Protein AF-A0A7H4MYK7-F1 (afdb_monomer_lite)

Radius of gyration: 10.43 Å; chains: 1; bounding box: 24×10×27 Å

Sequence (32 aa):
MNTKARKVMIIGAGNVGASAAYALLNQNICES

InterPro domains:
  IPR036291 NAD(P)-binding domain superfamily [SSF51735] (3-31)

Organism: NCBI:txid1134687

Structure (mmCIF, N/CA/C/O backbone):
data_AF-A0A7H4MYK7-F1
#
_entry.id   AF-A0A7H4MYK7-F1
#
loop_
_atom_site.group_PDB
_atom_site.id
_atom_site.type_symbol
_atom_site.label_atom_id
_atom_site.label_alt_id
_atom_site.label_comp_id
_atom_site.label_asym_id
_atom_site.label_entity_id
_atom_site.label_seq_id
_atom_site.pdbx_PDB_ins_code
_atom_site.Cartn_x
_atom_site.Cartn_y
_atom_site.Cartn_z
_atom_site.occupancy
_atom_site.B_iso_or_equiv
_atom_site.auth_seq_id
_atom_site.auth_comp_id
_atom_site.auth_asym_id
_atom_site.auth_atom_id
_atom_site.pdbx_PDB_model_num
ATOM 1 N N . MET A 1 1 ? -14.086 3.152 21.954 1.00 49.34 1 MET A N 1
ATOM 2 C CA . MET A 1 1 ? -13.422 3.734 20.767 1.00 49.34 1 MET A CA 1
ATOM 3 C C . MET A 1 1 ? -14.416 3.651 19.618 1.00 49.34 1 MET A C 1
ATOM 5 O O . MET A 1 1 ? -14.903 2.565 19.355 1.00 49.34 1 MET A O 1
ATOM 9 N N . ASN A 1 2 ? -14.836 4.779 19.040 1.00 56.09 2 ASN A N 1
ATOM 10 C CA . ASN A 1 2 ? -15.824 4.809 17.953 1.00 56.09 2 ASN A CA 1
ATOM 11 C C . ASN A 1 2 ? -15.102 4.469 16.633 1.00 56.09 2 ASN A C 1
ATOM 13 O O . ASN A 1 2 ? -14.534 5.348 15.984 1.00 56.09 2 ASN A O 1
ATOM 17 N N . THR A 1 3 ? -14.996 3.181 16.305 1.00 61.12 3 THR A N 1
ATOM 18 C CA . THR A 1 3 ? -14.290 2.675 15.118 1.00 61.12 3 THR A CA 1
ATOM 19 C C . THR A 1 3 ? -15.226 2.664 13.913 1.00 61.12 3 THR A C 1
ATOM 21 O O . THR A 1 3 ? -15.782 1.645 13.525 1.00 61.12 3 THR A O 1
ATOM 24 N N . LYS A 1 4 ? -15.431 3.837 13.308 1.00 67.06 4 LYS A N 1
ATOM 25 C CA . LYS A 1 4 ? -16.044 3.919 11.977 1.00 67.06 4 LYS A CA 1
ATOM 26 C C . LYS A 1 4 ? -15.057 3.357 10.943 1.00 67.06 4 LYS A C 1
ATOM 28 O O . LYS A 1 4 ? -13.903 3.787 10.940 1.00 67.06 4 LYS A O 1
ATOM 33 N N . ALA A 1 5 ? -15.539 2.475 10.066 1.00 69.00 5 ALA A N 1
ATOM 34 C CA . ALA A 1 5 ? -14.860 1.999 8.857 1.00 69.00 5 ALA A CA 1
ATOM 35 C C . ALA A 1 5 ? -14.070 3.114 8.153 1.00 69.00 5 ALA A C 1
ATOM 37 O O . ALA A 1 5 ? -14.657 4.126 7.745 1.00 69.00 5 ALA A O 1
ATOM 38 N N . ARG A 1 6 ? -12.748 2.948 8.010 1.00 75.69 6 ARG A N 1
ATOM 39 C CA . ARG A 1 6 ? -11.869 3.897 7.305 1.00 75.69 6 ARG A CA 1
ATOM 40 C C . ARG A 1 6 ? -11.449 3.306 5.963 1.00 75.69 6 ARG A C 1
ATOM 42 O O . ARG A 1 6 ? -10.619 2.410 5.901 1.00 75.69 6 ARG A O 1
ATOM 49 N N . LYS A 1 7 ? -11.992 3.852 4.870 1.00 81.88 7 LYS A N 1
ATOM 50 C CA . LYS A 1 7 ? -11.568 3.494 3.508 1.00 81.88 7 LYS A CA 1
ATOM 51 C C . LYS A 1 7 ? -10.234 4.168 3.193 1.00 81.88 7 LYS A C 1
ATOM 53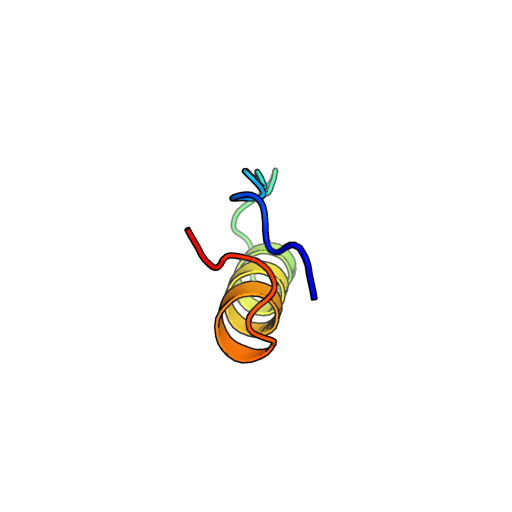 O O . LYS A 1 7 ? -10.161 5.395 3.180 1.00 81.88 7 LYS A O 1
ATOM 58 N N . VAL A 1 8 ? -9.205 3.372 2.916 1.00 82.19 8 VAL A N 1
ATOM 59 C CA . VAL A 1 8 ? -7.863 3.847 2.547 1.00 82.19 8 VAL A CA 1
ATOM 60 C C . VAL A 1 8 ? -7.523 3.343 1.146 1.00 82.19 8 VAL A C 1
ATOM 62 O O . VAL A 1 8 ? -7.792 2.190 0.820 1.00 82.19 8 VAL A O 1
ATOM 65 N N . MET A 1 9 ? -6.943 4.206 0.311 1.00 85.81 9 MET A N 1
ATOM 66 C CA . MET A 1 9 ? -6.473 3.868 -1.034 1.00 85.81 9 MET A CA 1
ATOM 67 C C . MET A 1 9 ? -4.968 4.116 -1.115 1.00 85.81 9 MET A C 1
ATOM 69 O O . MET A 1 9 ? -4.492 5.169 -0.695 1.00 85.81 9 MET A O 1
ATOM 73 N N . ILE A 1 10 ? -4.230 3.161 -1.676 1.00 88.56 10 ILE A N 1
ATOM 74 C CA . ILE A 1 10 ? -2.794 3.292 -1.941 1.00 88.56 10 ILE A CA 1
ATOM 75 C C . ILE A 1 10 ? -2.595 3.517 -3.438 1.00 88.56 10 ILE A C 1
ATOM 77 O O . ILE A 1 10 ? -3.115 2.761 -4.257 1.00 88.56 10 ILE A O 1
ATOM 81 N N . ILE A 1 11 ? -1.836 4.557 -3.790 1.00 90.38 11 ILE A N 1
ATOM 82 C CA . ILE A 1 11 ? -1.481 4.879 -5.175 1.00 90.38 11 ILE A CA 1
ATOM 83 C C . ILE A 1 11 ? -0.046 4.416 -5.431 1.00 90.38 11 ILE A C 1
ATOM 85 O O . ILE A 1 11 ? 0.894 4.940 -4.838 1.00 90.38 11 ILE A O 1
ATOM 89 N N . GLY A 1 12 ? 0.106 3.432 -6.321 1.00 88.50 12 GLY A N 1
ATOM 90 C CA . GLY A 1 12 ? 1.380 2.774 -6.619 1.00 88.50 12 GLY A CA 1
ATOM 91 C C . GLY A 1 12 ? 1.579 1.491 -5.805 1.00 88.50 12 GLY A C 1
ATOM 92 O O . GLY A 1 12 ? 1.626 1.519 -4.581 1.00 88.50 12 GLY A O 1
ATOM 93 N N . ALA A 1 13 ? 1.719 0.358 -6.498 1.00 87.50 13 ALA A N 1
ATOM 94 C CA . ALA A 1 13 ? 1.787 -0.986 -5.907 1.00 87.50 13 ALA A CA 1
ATOM 95 C C . ALA A 1 13 ? 3.210 -1.583 -5.874 1.00 87.50 13 ALA A C 1
ATOM 97 O O . ALA A 1 13 ? 3.379 -2.798 -5.830 1.00 87.50 13 ALA A O 1
ATOM 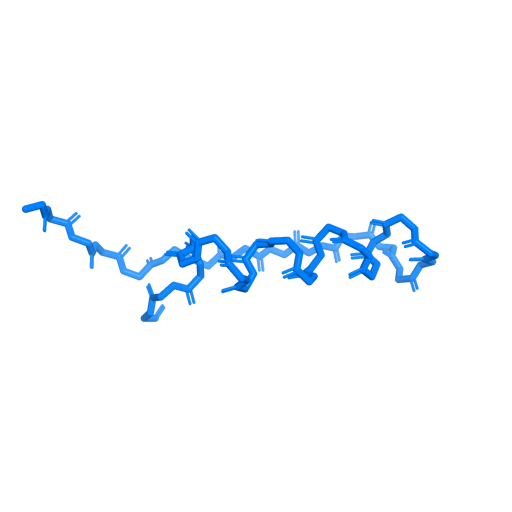98 N N . GLY A 1 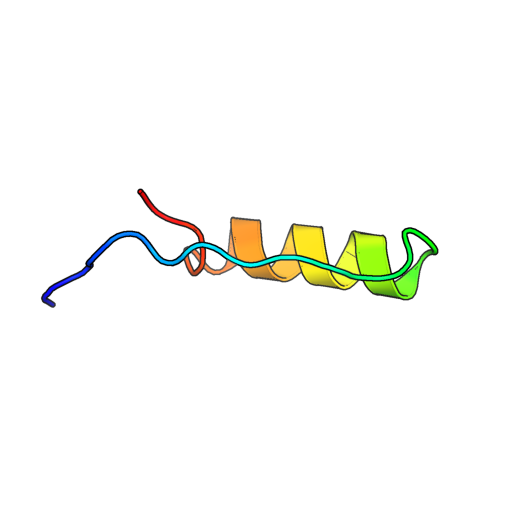14 ? 4.247 -0.739 -5.922 1.00 92.31 14 GLY A N 1
ATOM 99 C CA . GLY A 1 14 ? 5.630 -1.187 -5.717 1.00 92.31 14 GLY A CA 1
ATOM 100 C C . GLY A 1 14 ? 5.887 -1.622 -4.269 1.00 92.31 14 GLY A C 1
ATOM 101 O O . GLY A 1 14 ? 4.999 -1.535 -3.421 1.00 92.31 14 GLY A O 1
ATOM 102 N N . ASN A 1 15 ? 7.125 -2.014 -3.950 1.00 93.62 15 ASN A N 1
ATOM 103 C CA . ASN A 1 15 ? 7.501 -2.523 -2.617 1.00 93.62 15 ASN A CA 1
ATOM 104 C C . ASN A 1 15 ? 7.050 -1.617 -1.456 1.00 93.62 15 ASN A C 1
ATOM 106 O O . ASN A 1 15 ? 6.637 -2.115 -0.413 1.00 93.62 15 ASN A O 1
ATOM 110 N N . VAL A 1 16 ? 7.087 -0.294 -1.652 1.00 92.69 16 VAL A N 1
ATOM 111 C CA . VAL A 1 16 ? 6.649 0.703 -0.660 1.00 92.69 16 VAL A CA 1
ATOM 112 C C . VAL A 1 16 ? 5.126 0.719 -0.492 1.00 92.69 16 VAL A C 1
ATOM 114 O O . VAL A 1 16 ? 4.625 0.805 0.624 1.00 92.69 16 VAL A O 1
ATOM 117 N N . GLY A 1 17 ? 4.372 0.608 -1.587 1.00 91.06 17 GLY A N 1
ATOM 118 C CA . GLY A 1 17 ? 2.910 0.547 -1.533 1.00 91.06 17 GLY A CA 1
ATOM 119 C C . GLY A 1 17 ? 2.415 -0.755 -0.908 1.00 91.06 17 GLY A C 1
ATOM 120 O O . GLY A 1 17 ? 1.500 -0.744 -0.088 1.00 91.06 17 GLY A O 1
ATOM 121 N N . ALA A 1 18 ? 3.069 -1.873 -1.230 1.00 91.06 18 ALA A N 1
ATOM 122 C CA . ALA A 1 18 ? 2.765 -3.173 -0.643 1.00 91.06 18 ALA A CA 1
ATOM 123 C C . ALA A 1 18 ? 3.072 -3.217 0.865 1.00 91.06 18 ALA A C 1
ATOM 125 O O . ALA A 1 18 ? 2.249 -3.703 1.642 1.00 91.06 18 ALA A O 1
ATOM 126 N N . SER A 1 19 ? 4.211 -2.667 1.305 1.00 90.06 19 SER A N 1
ATOM 127 C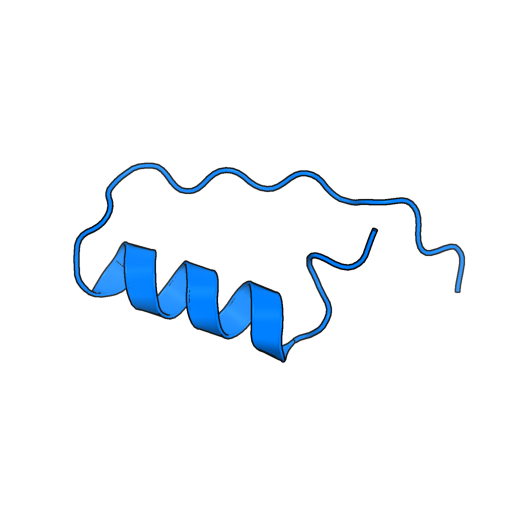 CA . SER A 1 19 ? 4.551 -2.612 2.733 1.00 90.06 19 SER A CA 1
ATOM 128 C C . SER A 1 19 ? 3.636 -1.665 3.515 1.00 90.06 19 SER A C 1
ATOM 130 O O . SER A 1 19 ? 3.253 -1.986 4.640 1.00 90.06 19 SER A O 1
ATOM 132 N N . ALA A 1 20 ? 3.208 -0.552 2.908 1.00 89.38 20 ALA A N 1
ATOM 133 C CA . ALA A 1 20 ? 2.209 0.340 3.490 1.00 89.38 20 ALA A CA 1
ATOM 134 C C . ALA A 1 20 ? 0.847 -0.356 3.652 1.00 89.38 20 ALA A C 1
ATOM 136 O O . ALA A 1 20 ? 0.245 -0.268 4.721 1.00 89.38 20 ALA A O 1
ATOM 137 N N . ALA A 1 21 ? 0.386 -1.102 2.640 1.00 88.19 21 ALA A N 1
ATOM 138 C CA . ALA A 1 21 ? -0.850 -1.887 2.723 1.00 88.19 21 ALA A CA 1
ATOM 139 C C . ALA A 1 21 ? -0.779 -2.917 3.854 1.00 88.19 21 ALA A C 1
ATOM 141 O O . ALA A 1 21 ? -1.688 -3.010 4.678 1.00 88.19 21 ALA A O 1
ATOM 142 N N . TYR A 1 22 ? 0.334 -3.648 3.922 1.00 88.56 22 TYR A N 1
ATOM 143 C CA . TYR A 1 22 ? 0.568 -4.656 4.946 1.00 88.56 22 TYR A CA 1
ATOM 144 C C . TYR A 1 22 ? 0.570 -4.055 6.358 1.00 88.56 22 TYR A C 1
ATOM 146 O O . TYR A 1 22 ? -0.092 -4.575 7.255 1.00 88.56 22 TYR A O 1
ATOM 154 N N . ALA A 1 23 ? 1.245 -2.919 6.553 1.00 87.69 23 ALA A N 1
ATOM 155 C CA . ALA A 1 23 ? 1.262 -2.221 7.834 1.00 87.69 23 ALA A CA 1
ATOM 156 C C . ALA A 1 23 ? -0.136 -1.735 8.249 1.00 87.69 23 ALA A C 1
ATOM 158 O O . ALA A 1 23 ? -0.516 -1.897 9.405 1.00 87.69 23 ALA A O 1
ATOM 159 N N . LEU A 1 24 ? -0.922 -1.183 7.320 1.00 84.81 24 LEU A N 1
ATOM 160 C CA . LEU A 1 24 ? -2.274 -0.687 7.602 1.00 84.81 24 LEU A CA 1
ATOM 161 C C . LEU A 1 24 ? -3.243 -1.808 8.006 1.00 84.81 24 LEU A C 1
ATOM 163 O O . LEU A 1 24 ? -4.044 -1.623 8.925 1.00 84.81 24 LEU A O 1
ATOM 167 N N . LEU A 1 25 ? -3.141 -2.970 7.355 1.00 83.44 25 LEU A N 1
ATOM 168 C CA . LEU A 1 25 ? -3.910 -4.163 7.714 1.00 83.44 25 LEU A CA 1
ATOM 169 C C . LEU A 1 25 ? -3.493 -4.697 9.092 1.00 83.44 25 LEU A C 1
ATOM 171 O O . LEU A 1 25 ? -4.343 -4.977 9.929 1.00 83.44 25 LEU A O 1
ATOM 175 N N . ASN A 1 26 ? -2.187 -4.779 9.360 1.00 83.12 26 ASN A N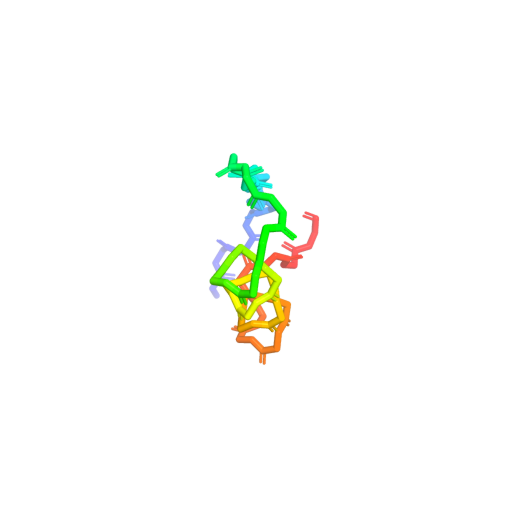 1
ATOM 176 C CA . ASN A 1 26 ? -1.663 -5.370 10.593 1.00 83.12 26 ASN A CA 1
ATOM 177 C C . ASN A 1 26 ? -1.740 -4.435 11.820 1.00 83.12 26 ASN A C 1
ATOM 179 O O . ASN A 1 26 ? -1.598 -4.892 12.950 1.00 83.12 26 ASN A O 1
ATOM 183 N N . GLN A 1 27 ? -1.943 -3.131 11.618 1.00 77.88 27 GLN A N 1
ATOM 184 C CA . GLN A 1 27 ? -2.163 -2.133 12.678 1.00 77.88 27 GLN A CA 1
ATOM 185 C C . GLN A 1 27 ? -3.650 -1.918 12.992 1.00 77.88 27 GLN A C 1
ATOM 187 O O . GLN A 1 27 ? -3.990 -1.015 13.756 1.00 77.88 27 GLN A O 1
ATOM 192 N N . ASN A 1 28 ? -4.541 -2.720 12.399 1.00 66.69 28 ASN A N 1
ATOM 193 C CA . ASN A 1 28 ? -5.981 -2.607 12.602 1.00 66.69 28 ASN A CA 1
ATOM 194 C C . ASN A 1 28 ? -6.573 -1.247 12.164 1.00 66.69 28 ASN A C 1
ATOM 196 O O . ASN A 1 28 ? -7.591 -0.786 12.678 1.00 66.69 28 ASN A O 1
ATOM 200 N N . ILE A 1 29 ? -5.904 -0.561 11.228 1.00 68.38 29 ILE A N 1
ATOM 201 C CA . ILE A 1 29 ? -6.290 0.780 10.753 1.00 68.38 29 ILE A CA 1
ATOM 202 C C . ILE A 1 29 ? -7.402 0.680 9.698 1.00 68.38 29 ILE A C 1
ATOM 204 O O . ILE A 1 29 ? -8.231 1.585 9.586 1.00 68.38 29 ILE A O 1
ATOM 208 N N . CYS A 1 30 ? -7.438 -0.436 8.968 1.00 59.81 30 CYS A N 1
ATOM 209 C CA . CYS A 1 30 ? -8.443 -0.764 7.957 1.00 59.81 30 CYS A CA 1
ATOM 210 C C . CYS A 1 30 ? -9.504 -1.751 8.478 1.00 59.81 30 CYS A C 1
ATOM 212 O O . CYS A 1 30 ? -9.914 -2.648 7.745 1.00 59.81 30 CYS A O 1
ATOM 214 N N . GLU A 1 31 ? -9.926 -1.629 9.740 1.00 57.56 31 GLU A N 1
ATOM 215 C CA . GLU A 1 31 ? -11.091 -2.374 10.225 1.00 57.56 31 GLU A CA 1
ATOM 216 C C . GLU A 1 31 ? -12.408 -1.680 9.840 1.00 57.56 31 GLU A C 1
ATOM 218 O O . GLU A 1 31 ? -12.595 -0.481 10.084 1.00 57.56 31 GLU A O 1
ATOM 223 N N . SER A 1 32 ? -13.326 -2.513 9.328 1.00 46.53 32 SER A N 1
ATOM 224 C CA . SER A 1 32 ? -14.678 -2.249 8.789 1.00 46.53 32 SER A CA 1
ATOM 225 C C . SER A 1 32 ? -14.774 -1.697 7.365 1.00 46.53 32 SER A C 1
ATOM 227 O O . SER A 1 32 ? -14.058 -0.734 7.015 1.00 46.53 32 SER A O 1
#

pLDDT: mean 78.62, std 13.68, range [46.53, 93.62]

Fo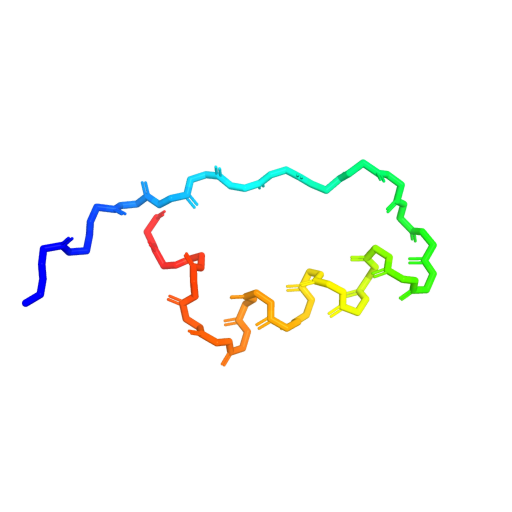ldseek 3Di:
DPDDADDDDFDDDPPVSVVVVVCCVVVCVRDD

Secondary structure (DSSP, 8-state):
----------S--SHHHHHHHHHHHHTTTT--